Protein AF-A0AAV9PND4-F1 (afdb_monomer)

Mean predicted aligned error: 11.6 Å

Solvent-accessible surface area (backbone atoms only — not comparable to full-atom values): 9777 Å² total; per-residue (Å²): 138,54,66,54,66,56,61,46,70,80,58,58,73,63,48,48,50,39,48,38,52,44,43,74,77,44,45,61,62,59,43,56,51,46,53,32,69,62,34,20,46,66,49,43,77,52,50,64,92,42,62,72,50,38,51,49,39,48,40,66,72,22,46,91,67,33,50,95,54,82,51,90,94,60,63,89,85,41,94,58,41,69,63,51,20,41,54,38,56,51,47,52,37,82,46,58,67,75,59,52,76,44,99,56,11,65,58,50,50,52,51,52,53,60,42,44,42,62,54,46,53,51,53,42,56,53,62,55,57,78,72,73,97,76,73,88,74,78,76,75,81,83,74,85,81,85,78,86,83,82,88,78,87,90,79,90,80,89,133

Structure (mmCIF, N/CA/C/O backbone):
data_AF-A0AAV9PND4-F1
#
_entry.id   AF-A0AAV9PND4-F1
#
loop_
_atom_site.group_PDB
_atom_site.id
_atom_site.type_symbol
_atom_site.label_atom_id
_atom_site.label_alt_id
_atom_site.label_comp_id
_atom_site.label_asym_id
_atom_site.label_entity_id
_atom_site.label_seq_id
_atom_site.pdbx_PDB_ins_code
_atom_site.Cartn_x
_atom_site.Cartn_y
_atom_site.Cartn_z
_atom_site.occupancy
_atom_site.B_iso_or_equiv
_atom_site.auth_seq_id
_atom_site.auth_comp_id
_atom_site.auth_asym_id
_atom_site.auth_atom_id
_atom_site.pdbx_PDB_model_num
ATOM 1 N N . MET A 1 1 ? 2.594 7.600 20.737 1.00 58.44 1 MET A N 1
ATOM 2 C CA . MET A 1 1 ? 1.969 7.593 19.397 1.00 58.44 1 MET A CA 1
ATOM 3 C C . MET A 1 1 ? 1.640 6.156 19.061 1.00 58.44 1 MET A C 1
ATOM 5 O O . MET A 1 1 ? 2.560 5.383 18.825 1.00 58.44 1 MET A O 1
ATOM 9 N N . THR A 1 2 ? 0.361 5.798 19.099 1.00 71.44 2 THR A N 1
ATOM 10 C CA . THR A 1 2 ? -0.093 4.453 18.731 1.00 71.44 2 THR A CA 1
ATOM 11 C C . THR A 1 2 ? -0.335 4.403 17.224 1.00 71.44 2 THR A C 1
ATOM 13 O O . THR A 1 2 ? -0.964 5.292 16.650 1.00 71.44 2 THR A O 1
ATOM 16 N N . SER A 1 3 ? 0.195 3.389 16.553 1.00 75.12 3 SER A N 1
ATOM 17 C CA . SER A 1 3 ? 0.023 3.188 15.113 1.00 75.12 3 SER A CA 1
ATOM 18 C C . SER A 1 3 ? -0.234 1.720 14.830 1.00 75.12 3 SER A C 1
ATOM 20 O O . SER A 1 3 ? 0.382 0.863 15.457 1.00 75.12 3 SER A O 1
ATOM 22 N N . SER A 1 4 ? -1.113 1.442 13.873 1.00 73.94 4 SER A N 1
ATOM 23 C CA . SER A 1 4 ? -1.363 0.090 13.380 1.00 73.94 4 SER A CA 1
ATOM 24 C C . SER A 1 4 ? -0.983 0.041 11.910 1.00 73.94 4 SER A C 1
ATOM 26 O O . SER A 1 4 ? -1.396 0.901 11.128 1.00 73.94 4 SER A O 1
ATOM 28 N N . GLY A 1 5 ? -0.154 -0.928 11.549 1.00 79.12 5 GLY A N 1
ATOM 29 C CA . GLY A 1 5 ? 0.316 -1.122 10.190 1.00 79.12 5 GLY A CA 1
ATOM 30 C C . GLY A 1 5 ? 0.993 -2.473 10.030 1.00 79.12 5 GLY A C 1
ATOM 31 O O . GLY A 1 5 ? 1.360 -3.115 11.013 1.00 79.12 5 GLY A O 1
ATOM 32 N N . GLY A 1 6 ? 1.136 -2.901 8.783 1.00 83.12 6 GLY A N 1
ATOM 33 C CA . GLY A 1 6 ? 1.722 -4.181 8.418 1.00 83.12 6 GLY A CA 1
ATOM 34 C C . GLY A 1 6 ? 2.081 -4.222 6.938 1.00 83.12 6 GLY A C 1
ATOM 35 O O . GLY A 1 6 ? 1.586 -3.430 6.131 1.00 83.12 6 GLY A O 1
ATOM 36 N N . GLY A 1 7 ? 2.975 -5.136 6.581 1.00 88.12 7 GLY A N 1
ATOM 37 C CA . GLY A 1 7 ? 3.387 -5.367 5.204 1.00 88.12 7 GLY A CA 1
ATOM 38 C C . GLY A 1 7 ? 4.848 -5.770 5.107 1.00 88.12 7 GLY A C 1
ATOM 39 O O . GLY A 1 7 ? 5.453 -6.204 6.084 1.00 88.12 7 GLY A O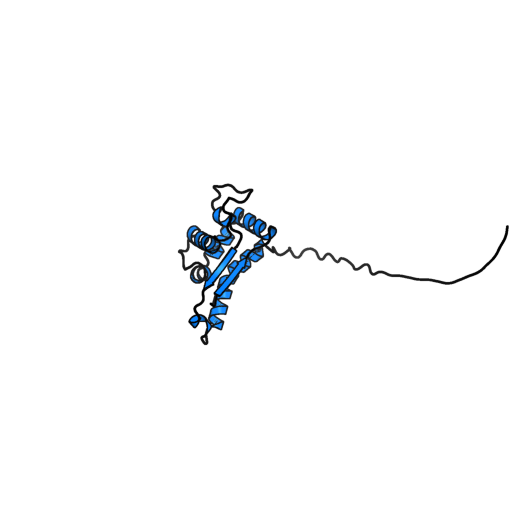 1
ATOM 40 N N . LEU A 1 8 ? 5.413 -5.596 3.918 1.00 87.12 8 LEU A N 1
ATOM 41 C CA . LEU A 1 8 ? 6.797 -5.936 3.632 1.00 87.12 8 LEU A CA 1
ATOM 42 C C . LEU A 1 8 ? 7.681 -4.697 3.832 1.00 87.12 8 LEU A C 1
ATOM 44 O O . LEU A 1 8 ? 7.735 -3.817 2.969 1.00 87.12 8 LEU A O 1
ATOM 48 N N . TRP A 1 9 ? 8.338 -4.605 4.990 1.00 88.81 9 TRP A N 1
ATOM 49 C CA . TRP A 1 9 ? 9.239 -3.503 5.338 1.00 88.81 9 TRP A CA 1
ATOM 50 C C . TRP A 1 9 ? 10.697 -3.933 5.214 1.00 88.81 9 TRP A C 1
ATOM 52 O O . TRP A 1 9 ? 11.103 -4.888 5.866 1.00 88.81 9 TRP A O 1
ATOM 62 N N . HIS A 1 10 ? 11.483 -3.209 4.412 1.00 83.75 10 HIS A N 1
ATOM 63 C CA . HIS A 1 10 ? 12.899 -3.512 4.185 1.00 83.75 10 HIS A CA 1
ATOM 64 C C . HIS A 1 10 ? 13.190 -4.999 3.881 1.00 83.75 10 HIS A C 1
ATOM 66 O O . HIS A 1 10 ? 14.070 -5.593 4.501 1.00 83.75 10 HIS A O 1
ATOM 72 N N . PRO A 1 11 ? 12.471 -5.619 2.925 1.00 85.31 11 PRO A N 1
ATOM 73 C CA . PRO A 1 11 ? 12.777 -6.984 2.526 1.00 85.31 11 PRO A CA 1
ATOM 74 C C . PRO A 1 11 ? 14.163 -7.104 1.895 1.00 85.31 11 PRO A C 1
ATOM 76 O O . PRO A 1 11 ? 14.665 -6.175 1.251 1.00 85.31 11 PRO A O 1
ATOM 79 N N . ASP A 1 12 ? 14.708 -8.313 1.966 1.00 85.81 12 ASP A N 1
ATOM 80 C CA . ASP A 1 12 ? 15.872 -8.698 1.185 1.00 85.81 12 ASP A CA 1
ATOM 81 C C . ASP A 1 12 ? 15.603 -8.639 -0.329 1.00 85.81 12 ASP A C 1
ATOM 83 O O . ASP A 1 12 ? 14.484 -8.436 -0.832 1.00 85.81 12 ASP A O 1
ATOM 87 N N . SER A 1 13 ? 16.677 -8.815 -1.097 1.00 86.25 13 SER A N 1
ATOM 88 C CA . SER A 1 13 ? 16.635 -8.667 -2.551 1.00 86.25 13 SER A CA 1
ATOM 89 C C . SER A 1 13 ? 15.682 -9.657 -3.238 1.00 86.25 13 SER A C 1
ATOM 91 O O . SER A 1 13 ? 15.034 -9.278 -4.216 1.00 86.25 13 SER A O 1
ATOM 93 N N . GLN A 1 14 ? 15.554 -10.885 -2.727 1.00 89.50 14 GLN A N 1
ATOM 94 C CA . GLN A 1 14 ? 14.740 -11.942 -3.330 1.00 89.50 14 GLN A CA 1
ATOM 95 C C . GLN A 1 14 ? 13.227 -11.668 -3.210 1.00 89.50 14 GLN A C 1
ATOM 97 O O . GLN A 1 14 ? 12.584 -11.579 -4.260 1.00 89.50 14 GLN A O 1
ATOM 102 N N . PRO A 1 15 ? 12.641 -11.416 -2.018 1.00 89.56 15 PRO A N 1
ATOM 103 C CA . PRO A 1 15 ? 11.228 -11.031 -1.912 1.00 89.56 15 PRO A CA 1
ATOM 104 C C . PRO A 1 15 ? 10.879 -9.787 -2.739 1.00 89.56 15 PRO A C 1
ATOM 106 O O . PRO A 1 15 ? 9.835 -9.733 -3.388 1.00 89.56 15 PRO A O 1
ATOM 109 N N . THR A 1 16 ? 11.785 -8.805 -2.801 1.00 89.44 16 THR A N 1
ATOM 110 C CA . THR A 1 16 ? 11.598 -7.606 -3.634 1.00 89.44 16 THR A CA 1
ATOM 111 C C . THR A 1 16 ? 11.490 -7.948 -5.124 1.00 89.44 16 THR A C 1
ATOM 113 O O . THR A 1 16 ? 10.672 -7.370 -5.841 1.00 89.44 16 THR A O 1
ATOM 116 N N . GLN A 1 17 ? 12.322 -8.871 -5.614 1.00 90.56 17 GLN A N 1
ATOM 117 C CA . GLN A 1 17 ? 12.283 -9.319 -7.008 1.00 90.56 17 GLN A CA 1
ATOM 118 C C . GLN A 1 17 ? 11.018 -10.126 -7.314 1.00 90.56 17 GLN A C 1
ATOM 120 O O . GLN A 1 17 ? 10.420 -9.914 -8.369 1.00 90.56 17 GLN A O 1
ATOM 125 N N . LEU A 1 18 ? 10.582 -10.987 -6.388 1.00 91.50 18 LEU A N 1
ATOM 126 C CA . LEU A 1 18 ? 9.325 -11.733 -6.507 1.00 91.50 18 LEU A CA 1
ATOM 127 C C . LEU A 1 18 ? 8.128 -10.788 -6.611 1.00 91.50 18 LEU A C 1
ATOM 129 O O . LEU A 1 18 ? 7.329 -10.925 -7.535 1.00 91.50 18 LEU A O 1
ATOM 133 N N . MET A 1 19 ? 8.071 -9.773 -5.744 1.00 92.94 19 MET A N 1
ATOM 134 C CA . MET A 1 19 ? 7.043 -8.731 -5.792 1.00 92.94 19 MET A CA 1
ATOM 135 C C . MET A 1 19 ? 7.030 -7.992 -7.128 1.00 92.94 19 MET A C 1
ATOM 137 O O . MET A 1 19 ? 5.977 -7.850 -7.741 1.00 92.94 19 MET A O 1
ATOM 141 N N . ARG A 1 20 ? 8.194 -7.558 -7.626 1.00 93.00 20 ARG A N 1
ATOM 142 C CA . ARG A 1 20 ? 8.274 -6.874 -8.928 1.00 93.00 20 ARG A CA 1
ATOM 143 C C . ARG A 1 20 ? 7.798 -7.764 -10.074 1.00 93.00 20 ARG A C 1
ATOM 145 O O . ARG A 1 20 ? 7.050 -7.299 -10.925 1.00 93.00 20 ARG A O 1
ATOM 152 N N . ARG A 1 21 ? 8.181 -9.043 -10.063 1.00 92.19 21 ARG A N 1
ATOM 153 C CA . ARG A 1 21 ? 7.763 -10.023 -11.071 1.00 92.19 21 ARG A CA 1
ATOM 154 C C . ARG A 1 21 ? 6.258 -10.300 -11.025 1.00 92.19 21 ARG A C 1
ATOM 156 O O . ARG A 1 21 ? 5.647 -10.449 -12.078 1.00 92.19 21 ARG A O 1
ATOM 163 N N . ASP A 1 22 ? 5.662 -10.396 -9.835 1.00 92.75 22 ASP A N 1
ATOM 164 C CA . ASP A 1 22 ? 4.212 -10.588 -9.706 1.00 92.75 22 ASP A CA 1
ATOM 165 C C . ASP A 1 22 ? 3.440 -9.340 -10.143 1.00 92.75 22 ASP A C 1
ATOM 167 O O . ASP A 1 22 ? 2.452 -9.471 -10.855 1.00 92.75 22 ASP A O 1
ATOM 171 N N . ILE A 1 23 ? 3.919 -8.136 -9.819 1.00 92.56 23 ILE A N 1
ATOM 172 C CA . ILE A 1 23 ? 3.307 -6.886 -10.295 1.00 92.56 23 ILE A CA 1
ATOM 173 C C . ILE A 1 23 ? 3.371 -6.798 -11.825 1.00 92.56 23 ILE A C 1
ATOM 175 O O . ILE A 1 23 ? 2.372 -6.467 -12.450 1.00 92.56 23 ILE A O 1
ATOM 179 N N . ASP A 1 24 ? 4.504 -7.133 -12.434 1.00 91.25 24 ASP A N 1
ATOM 180 C CA . ASP A 1 24 ? 4.676 -7.134 -13.892 1.00 91.25 24 ASP A CA 1
ATOM 181 C C . ASP A 1 24 ? 3.707 -8.094 -14.604 1.00 91.25 24 ASP A C 1
ATOM 183 O O . ASP A 1 24 ? 3.062 -7.730 -15.585 1.00 91.25 24 ASP A O 1
ATOM 187 N N . ARG A 1 25 ? 3.530 -9.308 -14.068 1.00 89.69 25 ARG A N 1
ATOM 188 C CA . ARG A 1 25 ? 2.688 -10.346 -14.691 1.00 89.69 25 ARG A CA 1
ATOM 189 C C . ARG A 1 25 ? 1.211 -10.259 -14.309 1.00 89.69 25 ARG A C 1
ATOM 191 O O . ARG A 1 25 ? 0.344 -10.603 -15.108 1.00 89.69 25 ARG A O 1
ATOM 198 N N . HIS A 1 26 ? 0.919 -9.835 -13.083 1.00 91.06 26 HIS A N 1
ATOM 199 C CA . HIS A 1 26 ? -0.394 -9.942 -12.447 1.00 91.06 26 HIS A CA 1
ATOM 200 C C . HIS A 1 26 ? -0.742 -8.711 -11.592 1.00 91.06 26 HIS A C 1
ATOM 202 O O . HIS A 1 26 ? -1.330 -8.852 -10.516 1.00 91.06 26 HIS A O 1
ATOM 208 N N . SER A 1 27 ? -0.467 -7.488 -12.073 1.00 89.81 27 SER A N 1
ATOM 209 C CA . SER A 1 27 ? -0.737 -6.249 -11.311 1.00 89.81 27 SER A CA 1
ATOM 210 C C . SER A 1 27 ? -2.173 -6.110 -10.803 1.00 89.81 27 SER A C 1
ATOM 212 O O . SER A 1 27 ? -2.413 -5.434 -9.800 1.00 89.81 27 SER A O 1
ATOM 214 N N . ARG A 1 28 ? -3.135 -6.775 -11.456 1.00 92.31 28 ARG A N 1
ATOM 215 C CA . ARG A 1 28 ? -4.531 -6.852 -11.012 1.00 92.31 28 ARG A CA 1
ATOM 216 C C . ARG A 1 28 ? -4.685 -7.399 -9.593 1.00 92.31 28 ARG A C 1
ATOM 218 O O . ARG A 1 28 ? -5.440 -6.807 -8.835 1.00 92.31 28 ARG A O 1
ATOM 225 N N . ARG A 1 29 ? -3.931 -8.432 -9.195 1.00 93.19 29 ARG A N 1
ATOM 226 C CA . ARG A 1 29 ? -4.059 -9.060 -7.864 1.00 93.19 29 ARG A CA 1
ATOM 227 C C . ARG A 1 29 ? -3.828 -8.054 -6.738 1.00 93.19 29 ARG A C 1
ATOM 229 O O . ARG A 1 29 ? -4.648 -7.944 -5.832 1.00 93.19 29 ARG A O 1
ATOM 236 N N . LEU A 1 30 ? -2.747 -7.276 -6.833 1.00 92.44 30 LEU A N 1
ATOM 237 C CA . LEU A 1 30 ? -2.466 -6.206 -5.878 1.00 92.44 30 LEU A CA 1
ATOM 238 C C . LEU A 1 30 ? -3.539 -5.113 -5.943 1.00 92.44 30 LEU A C 1
ATOM 240 O O . LEU A 1 30 ? -4.040 -4.683 -4.907 1.00 92.44 30 LEU A O 1
ATOM 244 N N . LYS A 1 31 ? -3.909 -4.664 -7.150 1.00 93.19 31 LYS A N 1
ATOM 245 C CA . LYS A 1 31 ? -4.915 -3.604 -7.337 1.00 93.19 31 LYS A CA 1
ATOM 246 C C . LYS A 1 31 ? -6.255 -3.978 -6.710 1.00 93.19 31 LYS A C 1
ATOM 248 O O . LYS A 1 31 ? -6.823 -3.153 -6.004 1.00 93.19 31 LYS A O 1
ATOM 253 N N . ASP A 1 32 ? -6.717 -5.206 -6.898 1.00 94.31 32 ASP A N 1
ATOM 254 C CA . ASP A 1 32 ? -7.998 -5.677 -6.373 1.00 94.31 32 ASP A CA 1
ATOM 255 C C . ASP A 1 32 ? -7.998 -5.683 -4.836 1.00 94.31 32 ASP A C 1
ATOM 257 O O . ASP A 1 32 ? -8.942 -5.197 -4.215 1.00 94.31 32 ASP A O 1
ATOM 261 N N . VAL A 1 33 ? -6.887 -6.093 -4.216 1.00 93.56 33 VAL A N 1
ATOM 262 C CA . VAL A 1 33 ? -6.708 -6.014 -2.757 1.00 93.56 33 VAL A CA 1
ATOM 263 C C . VAL A 1 33 ? -6.689 -4.565 -2.257 1.00 93.56 33 VAL A C 1
ATOM 265 O O . VAL A 1 33 ? -7.249 -4.266 -1.203 1.00 93.56 33 VAL A O 1
ATOM 268 N N . LEU A 1 34 ? -6.095 -3.637 -3.012 1.00 92.12 34 LEU A N 1
ATOM 269 C CA . LEU A 1 34 ? -6.107 -2.208 -2.672 1.00 92.12 34 LEU A CA 1
ATOM 270 C C . LEU A 1 34 ? -7.491 -1.553 -2.857 1.00 92.12 34 LEU A C 1
ATOM 272 O O . LEU A 1 34 ? -7.755 -0.501 -2.268 1.00 92.12 34 LEU A O 1
ATOM 276 N N . LEU A 1 35 ? -8.373 -2.145 -3.667 1.00 92.75 35 LEU A N 1
ATOM 277 C CA . LEU A 1 35 ? -9.742 -1.667 -3.892 1.00 92.75 35 LEU A CA 1
ATOM 278 C C . LEU A 1 35 ? -10.740 -2.132 -2.827 1.00 92.75 35 LEU A C 1
ATOM 280 O O . LEU A 1 35 ? -11.866 -1.618 -2.809 1.00 92.75 35 LEU A O 1
ATOM 284 N N . GLU A 1 36 ? -10.345 -3.057 -1.949 1.00 93.25 36 GLU A N 1
ATOM 285 C CA . GLU A 1 36 ? -11.170 -3.521 -0.836 1.00 93.25 36 GLU A CA 1
ATOM 286 C C . GLU A 1 36 ? -11.659 -2.347 0.012 1.00 93.25 36 GLU A C 1
ATOM 288 O O . GLU A 1 36 ? -10.883 -1.515 0.492 1.00 93.25 36 GLU A O 1
ATOM 293 N N . ASP A 1 37 ? -12.975 -2.263 0.211 1.00 90.69 37 ASP A N 1
ATOM 294 C CA . ASP A 1 37 ? -13.599 -1.046 0.734 1.00 90.69 37 ASP A CA 1
ATOM 295 C C . ASP A 1 37 ? -13.152 -0.729 2.162 1.00 90.69 37 ASP A C 1
ATOM 297 O O . ASP A 1 37 ? -12.996 0.443 2.515 1.00 90.69 37 ASP A O 1
ATOM 301 N N . ARG A 1 38 ? -12.922 -1.764 2.975 1.00 90.06 38 ARG A N 1
ATOM 302 C CA . ARG A 1 38 ? -12.442 -1.608 4.351 1.00 90.06 38 ARG A CA 1
ATOM 303 C C . ARG A 1 38 ? -10.986 -1.150 4.381 1.00 90.06 38 ARG A C 1
ATOM 305 O O . ARG A 1 38 ? -10.680 -0.146 5.016 1.00 90.06 38 ARG A O 1
ATOM 312 N N . LEU A 1 39 ? -10.112 -1.817 3.628 1.00 91.19 39 LEU A N 1
ATOM 313 C CA . LEU A 1 39 ? -8.693 -1.471 3.555 1.00 91.19 39 LEU A CA 1
ATOM 314 C C . LEU A 1 39 ? -8.487 -0.053 3.009 1.00 91.19 39 LEU A C 1
ATOM 316 O O . LEU A 1 39 ? -7.736 0.736 3.578 1.00 91.19 39 LEU A O 1
ATOM 320 N N . ARG A 1 40 ? -9.211 0.306 1.947 1.00 93.00 40 ARG A N 1
ATOM 321 C CA . ARG A 1 40 ? -9.127 1.621 1.310 1.00 93.00 40 ARG A CA 1
ATOM 322 C C . ARG A 1 40 ? -9.544 2.754 2.244 1.00 93.00 40 ARG A C 1
ATOM 324 O O . ARG A 1 40 ? -8.894 3.798 2.270 1.00 93.00 40 ARG A O 1
ATOM 331 N N . LYS A 1 41 ? -10.624 2.563 3.005 1.00 90.88 41 LYS A N 1
ATOM 332 C CA . LYS A 1 41 ? -11.105 3.555 3.979 1.00 90.88 41 LYS A CA 1
ATOM 333 C C . LYS A 1 41 ? -10.140 3.718 5.145 1.00 90.88 41 LYS A C 1
ATOM 335 O O . LYS A 1 41 ? -9.841 4.848 5.510 1.00 90.88 41 LYS A O 1
ATOM 340 N N . GLU A 1 42 ? -9.648 2.608 5.682 1.00 90.69 42 GLU A N 1
ATOM 341 C CA . GLU A 1 42 ? -8.838 2.616 6.900 1.00 90.69 42 GLU A CA 1
ATOM 342 C C . GLU A 1 42 ? -7.375 3.005 6.641 1.00 90.69 42 GLU A C 1
ATOM 344 O O . GLU A 1 42 ? -6.807 3.790 7.395 1.00 90.69 42 GLU A O 1
ATOM 349 N N . PHE A 1 43 ? -6.760 2.514 5.561 1.00 89.81 43 PHE A N 1
ATOM 350 C CA . PHE A 1 43 ? -5.313 2.644 5.338 1.00 89.81 43 PHE A CA 1
ATOM 351 C C . PHE A 1 43 ? -4.925 3.517 4.144 1.00 89.81 43 PHE A C 1
ATOM 353 O O . PHE A 1 43 ? -3.814 4.037 4.111 1.00 89.81 43 PHE A O 1
ATOM 360 N N . LEU A 1 44 ? -5.824 3.713 3.174 1.00 89.75 44 LEU A N 1
ATOM 361 C CA . LEU A 1 44 ? -5.555 4.523 1.977 1.00 89.75 44 LEU A CA 1
ATOM 362 C C . LEU A 1 44 ? -6.292 5.870 1.999 1.00 89.75 44 LEU A C 1
ATOM 364 O O . LEU A 1 44 ? -6.491 6.485 0.954 1.00 89.75 44 LEU A O 1
ATOM 368 N N . GLY A 1 45 ? -6.739 6.328 3.172 1.00 84.38 45 GLY A N 1
ATOM 369 C CA . GLY A 1 45 ? -7.382 7.636 3.336 1.00 84.38 45 GLY A CA 1
ATOM 370 C C . GLY A 1 45 ? -8.727 7.777 2.616 1.00 84.38 45 GLY A C 1
ATOM 371 O O . GLY A 1 45 ? -9.126 8.888 2.273 1.00 84.38 45 GLY A O 1
ATOM 372 N N . GLY A 1 46 ? -9.417 6.668 2.330 1.00 85.06 46 GLY A N 1
ATOM 373 C CA . GLY A 1 46 ? -10.745 6.691 1.717 1.00 85.06 46 GLY A CA 1
ATOM 374 C C . GLY A 1 46 ? -10.774 7.149 0.259 1.00 85.06 46 GLY A C 1
ATOM 375 O O . GLY A 1 46 ? -11.836 7.549 -0.218 1.00 85.06 46 GLY A O 1
ATOM 376 N N . VAL A 1 47 ? -9.650 7.063 -0.464 1.00 88.12 47 VAL A N 1
ATOM 377 C CA . VAL A 1 47 ? -9.559 7.388 -1.902 1.00 88.12 47 VAL A CA 1
ATOM 378 C C . VAL A 1 47 ? -10.663 6.725 -2.722 1.00 88.12 47 VAL A C 1
ATOM 380 O O . VAL A 1 47 ? -11.128 5.656 -2.361 1.00 88.12 47 VAL A O 1
ATOM 383 N N . ALA A 1 48 ? -11.088 7.319 -3.839 1.00 88.31 48 ALA A N 1
ATOM 384 C CA . ALA A 1 48 ? -12.105 6.715 -4.706 1.00 88.31 48 ALA A CA 1
ATOM 385 C C . ALA A 1 48 ? -11.732 5.278 -5.127 1.00 88.31 48 ALA A C 1
ATOM 387 O O . ALA A 1 48 ? -10.550 4.948 -5.233 1.00 88.31 48 ALA A O 1
ATOM 388 N N . LYS A 1 49 ? -12.740 4.435 -5.395 1.00 88.94 49 LYS A N 1
ATOM 389 C CA . LYS A 1 49 ? -12.576 3.043 -5.852 1.00 88.94 49 LYS A CA 1
ATOM 390 C C . LYS A 1 49 ? -12.075 3.006 -7.306 1.00 88.94 49 LYS A C 1
ATOM 392 O O . LYS A 1 49 ? -12.827 2.726 -8.230 1.00 88.94 49 LYS A O 1
ATOM 397 N N . GLN A 1 50 ? -10.822 3.407 -7.493 1.00 90.69 50 GLN A N 1
ATOM 398 C CA . GLN A 1 50 ? -10.124 3.526 -8.770 1.00 90.69 50 GLN A CA 1
ATOM 399 C C . GLN A 1 50 ? -8.681 3.053 -8.592 1.00 90.69 50 GLN A C 1
ATOM 401 O O . GLN A 1 50 ? -7.980 3.554 -7.708 1.00 90.69 50 GLN A O 1
ATOM 406 N N . ASP A 1 51 ? -8.221 2.165 -9.473 1.00 89.69 51 ASP A N 1
ATOM 407 C CA . ASP A 1 51 ? -6.888 1.551 -9.426 1.00 89.69 51 ASP A CA 1
ATOM 408 C C . ASP A 1 51 ? -5.789 2.608 -9.289 1.00 89.69 51 ASP A C 1
ATOM 410 O O . ASP A 1 51 ? -4.991 2.567 -8.358 1.00 89.69 51 ASP A O 1
ATOM 414 N N . ALA A 1 52 ? -5.808 3.626 -10.154 1.00 89.81 52 ALA A N 1
ATOM 415 C CA . ALA A 1 52 ? -4.799 4.683 -10.165 1.00 89.81 52 ALA A CA 1
ATOM 416 C C . ALA A 1 52 ? -4.725 5.457 -8.837 1.00 89.81 52 ALA A C 1
ATOM 418 O O . ALA A 1 52 ? -3.647 5.872 -8.417 1.00 89.81 52 ALA A O 1
ATOM 419 N N . LYS A 1 53 ? -5.860 5.661 -8.154 1.00 91.50 53 LYS A N 1
ATOM 420 C CA . LYS A 1 53 ? -5.899 6.377 -6.870 1.00 91.50 53 LYS A CA 1
ATOM 421 C C . LYS A 1 53 ? -5.400 5.498 -5.728 1.00 91.50 53 LYS A C 1
ATOM 423 O O . LYS A 1 53 ? -4.632 5.983 -4.902 1.00 91.50 53 LYS A O 1
ATOM 428 N N . ALA A 1 54 ? -5.806 4.230 -5.707 1.00 92.38 54 ALA A N 1
ATOM 429 C CA . ALA A 1 54 ? -5.385 3.270 -4.692 1.00 92.38 54 ALA A CA 1
ATOM 430 C C . ALA A 1 54 ? -3.880 2.970 -4.793 1.00 92.38 54 ALA A C 1
ATOM 432 O O . ALA A 1 54 ? -3.160 3.054 -3.798 1.00 92.38 54 ALA A O 1
ATOM 433 N N . VAL A 1 55 ? -3.383 2.748 -6.014 1.00 92.62 55 VAL A N 1
ATOM 434 C CA . VAL A 1 55 ? -1.952 2.582 -6.303 1.00 92.62 55 VAL A CA 1
ATOM 435 C C . VAL A 1 55 ? -1.169 3.827 -5.903 1.00 92.62 55 VAL A C 1
ATOM 437 O O . VAL A 1 55 ? -0.179 3.719 -5.185 1.00 92.62 55 VAL A O 1
ATOM 440 N N . LYS A 1 56 ? -1.634 5.024 -6.283 1.00 92.81 56 LYS A N 1
ATOM 441 C CA . LYS A 1 56 ? -0.967 6.275 -5.900 1.00 92.81 56 LYS A CA 1
ATOM 442 C C . LYS A 1 56 ? -0.899 6.459 -4.381 1.00 92.81 56 LYS A C 1
ATOM 444 O O . LYS A 1 56 ? 0.113 6.950 -3.888 1.00 92.81 56 LYS A O 1
ATOM 449 N N . ALA A 1 57 ? -1.942 6.074 -3.645 1.00 92.81 57 ALA A N 1
ATOM 450 C CA . ALA A 1 57 ? -1.942 6.134 -2.184 1.00 92.81 57 ALA A CA 1
ATOM 451 C C . ALA A 1 57 ? -0.884 5.197 -1.581 1.00 92.81 57 ALA A C 1
ATOM 453 O O . ALA A 1 57 ? -0.094 5.638 -0.747 1.00 92.81 57 ALA A O 1
ATOM 454 N N . LEU A 1 58 ? -0.806 3.948 -2.059 1.00 92.38 58 LEU A N 1
ATOM 455 C CA . LEU A 1 58 ? 0.217 2.995 -1.620 1.00 92.38 58 LEU A CA 1
ATOM 456 C C . LEU A 1 58 ? 1.633 3.491 -1.950 1.00 92.38 58 LEU A C 1
ATOM 458 O O . LEU A 1 58 ? 2.511 3.463 -1.088 1.00 92.38 58 LEU A O 1
ATOM 462 N N . VAL A 1 59 ? 1.849 3.978 -3.176 1.00 92.94 59 VAL A N 1
ATOM 463 C CA . VAL A 1 59 ? 3.142 4.524 -3.613 1.00 92.94 59 VAL A CA 1
ATOM 464 C C . VAL A 1 59 ? 3.538 5.709 -2.741 1.00 92.94 59 VAL A C 1
ATOM 466 O O . VAL A 1 59 ? 4.664 5.751 -2.260 1.00 92.94 59 VAL A O 1
ATOM 469 N N . SER A 1 60 ? 2.618 6.640 -2.475 1.00 91.81 60 SER A N 1
ATOM 470 C CA . SER A 1 60 ? 2.890 7.796 -1.616 1.00 91.81 60 SER A CA 1
ATOM 471 C C . SER A 1 60 ? 3.250 7.390 -0.187 1.00 91.81 60 SER A C 1
ATOM 473 O O . SER A 1 60 ? 4.116 8.023 0.408 1.00 91.81 60 SER A O 1
ATOM 475 N N . ALA A 1 61 ? 2.616 6.347 0.354 1.00 90.56 61 ALA A N 1
ATOM 476 C CA . ALA A 1 61 ? 2.922 5.831 1.688 1.00 90.56 61 ALA A CA 1
ATOM 477 C C . ALA A 1 61 ? 4.304 5.153 1.767 1.00 90.56 61 ALA A C 1
ATOM 479 O O . ALA A 1 61 ? 4.896 5.095 2.838 1.00 90.56 61 ALA A O 1
ATOM 480 N N . ASN A 1 62 ? 4.832 4.672 0.637 1.00 91.31 62 ASN A N 1
ATOM 481 C CA . ASN A 1 62 ? 6.092 3.924 0.556 1.00 91.31 62 ASN A CA 1
ATOM 482 C C . ASN A 1 62 ? 7.193 4.663 -0.234 1.00 91.31 62 ASN A C 1
ATOM 484 O O . ASN A 1 62 ? 8.233 4.081 -0.553 1.00 91.31 62 ASN A O 1
ATOM 488 N N . ALA A 1 63 ? 6.982 5.943 -0.553 1.00 89.50 63 ALA A N 1
ATOM 489 C CA . ALA A 1 63 ? 7.851 6.712 -1.442 1.00 89.50 63 ALA A CA 1
ATOM 490 C C . ALA A 1 63 ? 9.233 7.011 -0.840 1.00 89.50 63 ALA A C 1
ATOM 492 O O . ALA A 1 63 ? 10.200 7.158 -1.585 1.00 89.50 63 ALA A O 1
ATOM 493 N N . GLU A 1 64 ? 9.346 7.079 0.491 1.00 88.38 64 GLU A N 1
ATOM 494 C CA . GLU A 1 64 ? 10.574 7.493 1.188 1.00 88.38 64 GLU A CA 1
ATOM 495 C C . GLU A 1 64 ? 11.789 6.610 0.856 1.00 88.38 64 GLU A C 1
ATOM 497 O O . GLU A 1 64 ? 12.900 7.115 0.712 1.00 88.38 64 GLU A O 1
ATOM 502 N N . ASN A 1 65 ? 11.576 5.303 0.670 1.00 85.56 65 ASN A N 1
ATOM 503 C CA . ASN A 1 65 ? 12.623 4.338 0.308 1.00 85.56 65 ASN A CA 1
ATOM 504 C C . ASN A 1 65 ? 12.492 3.838 -1.146 1.00 85.56 65 ASN A C 1
ATOM 506 O O . ASN A 1 65 ? 13.109 2.845 -1.533 1.00 85.56 65 ASN A O 1
ATOM 510 N N . ALA A 1 66 ? 11.663 4.477 -1.972 1.00 89.06 66 ALA A N 1
ATOM 511 C CA . ALA A 1 66 ? 11.490 4.065 -3.359 1.00 89.06 66 ALA A CA 1
ATOM 512 C C . ALA A 1 66 ? 12.743 4.362 -4.204 1.00 89.06 66 ALA A C 1
ATOM 514 O O . ALA A 1 66 ? 13.539 5.266 -3.927 1.00 89.06 66 ALA A O 1
ATOM 515 N N . LEU A 1 67 ? 12.927 3.597 -5.280 1.00 87.69 67 LEU A N 1
ATOM 516 C CA . LEU A 1 67 ? 14.007 3.831 -6.231 1.00 87.69 67 LEU A CA 1
ATOM 517 C C . LEU A 1 67 ? 13.799 5.150 -6.989 1.00 87.69 67 LEU A C 1
ATOM 519 O O . LEU A 1 67 ? 12.801 5.346 -7.686 1.00 87.69 67 LEU A O 1
ATOM 523 N N . LYS A 1 68 ? 14.816 6.022 -6.948 1.00 85.94 68 LYS A N 1
ATOM 524 C CA . LYS A 1 68 ? 14.864 7.256 -7.754 1.00 85.94 68 LYS A CA 1
ATOM 525 C C . LYS A 1 68 ? 14.884 6.980 -9.253 1.00 85.94 68 LYS A C 1
ATOM 527 O O . LYS A 1 68 ? 14.451 7.819 -10.032 1.00 85.94 68 LYS A O 1
ATOM 532 N N . THR A 1 69 ? 15.356 5.813 -9.669 1.00 87.31 69 THR A N 1
ATOM 533 C CA . THR A 1 69 ? 15.422 5.372 -11.067 1.00 87.31 69 THR A CA 1
ATOM 534 C C . THR A 1 69 ? 14.549 4.139 -11.279 1.00 87.31 69 THR A C 1
ATOM 536 O O . THR A 1 69 ? 14.102 3.513 -10.318 1.00 87.31 69 THR A O 1
ATOM 539 N N . ARG A 1 70 ? 14.281 3.785 -12.541 1.00 88.50 70 ARG A N 1
ATOM 540 C CA . ARG A 1 70 ? 13.590 2.529 -12.847 1.00 88.50 70 ARG A CA 1
ATOM 541 C C . ARG A 1 70 ? 14.428 1.322 -12.394 1.00 88.50 70 ARG A C 1
ATOM 543 O O . ARG A 1 70 ? 15.659 1.368 -12.509 1.00 88.50 70 ARG A O 1
ATOM 550 N N . PRO A 1 71 ? 13.802 0.243 -11.902 1.00 87.44 71 PRO A N 1
ATOM 551 C CA . PRO A 1 71 ? 14.502 -1.016 -11.685 1.00 87.44 71 PRO A CA 1
ATOM 552 C C . PRO A 1 71 ? 15.048 -1.570 -13.012 1.00 87.44 71 PRO A C 1
ATOM 554 O O . PRO A 1 71 ? 14.461 -1.377 -14.076 1.00 87.44 71 PRO A O 1
ATOM 557 N N . LYS A 1 72 ? 16.196 -2.258 -12.960 1.00 86.00 72 LYS A N 1
ATOM 558 C CA . LYS A 1 72 ? 16.768 -2.927 -14.140 1.00 86.00 72 LYS A CA 1
ATOM 559 C C . LYS A 1 72 ? 15.802 -4.011 -14.638 1.00 86.00 72 LYS A C 1
ATOM 561 O O . LYS A 1 72 ? 15.265 -4.749 -13.820 1.00 86.00 72 LYS A O 1
ATOM 566 N N . GLY A 1 73 ? 15.631 -4.113 -15.957 1.00 86.69 73 GLY A N 1
ATOM 567 C CA . GLY A 1 73 ? 14.790 -5.136 -16.594 1.00 86.69 73 GLY A CA 1
ATOM 568 C C . GLY A 1 73 ? 13.341 -4.727 -16.872 1.00 86.69 73 GLY A C 1
ATOM 569 O O . GLY A 1 73 ? 12.615 -5.529 -17.438 1.00 86.69 73 GLY A O 1
ATOM 570 N N . TYR A 1 74 ? 12.940 -3.499 -16.529 1.00 89.00 74 TYR A N 1
ATOM 571 C CA . TYR A 1 74 ? 11.596 -2.979 -16.795 1.00 89.00 74 TYR A CA 1
ATOM 572 C C . TYR A 1 74 ? 11.650 -1.739 -17.689 1.00 89.00 74 TYR A C 1
ATOM 574 O O . TYR A 1 74 ? 12.591 -0.938 -17.595 1.00 89.00 74 TYR A O 1
ATOM 582 N N . ASP A 1 75 ? 10.641 -1.590 -18.547 1.00 88.62 75 ASP A N 1
ATOM 583 C CA . ASP A 1 75 ? 10.490 -0.422 -19.415 1.00 88.62 75 ASP A CA 1
ATOM 584 C C . ASP A 1 75 ? 10.165 0.837 -18.589 1.00 88.62 75 ASP A C 1
ATOM 586 O O . ASP A 1 75 ? 9.540 0.763 -17.527 1.00 88.62 75 ASP A O 1
ATOM 590 N N . ALA A 1 76 ? 10.615 2.001 -19.058 1.00 85.31 76 ALA A N 1
ATOM 591 C CA . ALA A 1 76 ? 10.262 3.279 -18.453 1.00 85.31 76 ALA A CA 1
ATOM 592 C C . ALA A 1 76 ? 8.768 3.604 -18.625 1.00 85.31 76 ALA A C 1
ATOM 594 O O . ALA A 1 76 ? 8.198 4.235 -17.735 1.00 85.31 76 ALA A O 1
ATOM 595 N N . ASP A 1 77 ? 8.149 3.122 -19.706 1.00 88.62 77 ASP A N 1
ATOM 596 C CA . ASP A 1 77 ? 6.741 3.361 -20.039 1.00 88.62 77 ASP A CA 1
ATOM 597 C C . ASP A 1 77 ? 5.798 2.291 -19.449 1.00 88.62 77 ASP A C 1
ATOM 599 O O . ASP A 1 77 ? 4.621 2.211 -19.805 1.00 88.62 77 ASP A O 1
ATOM 603 N N . HIS A 1 78 ? 6.293 1.456 -18.524 1.00 89.50 78 HIS A N 1
ATOM 604 C CA . HIS A 1 78 ? 5.480 0.423 -17.887 1.00 89.50 78 HIS A CA 1
ATOM 605 C C . HIS A 1 78 ? 4.323 1.049 -17.074 1.00 89.50 78 HIS A C 1
ATOM 607 O O . HIS A 1 78 ? 4.572 1.909 -16.223 1.00 89.50 78 HIS A O 1
ATOM 613 N N . PRO A 1 79 ? 3.062 0.599 -17.241 1.00 88.69 79 PRO A N 1
ATOM 614 C CA . PRO A 1 79 ? 1.896 1.221 -16.595 1.00 88.69 79 PRO A CA 1
ATOM 615 C C . PRO A 1 79 ? 1.960 1.200 -15.062 1.00 88.69 79 PRO A C 1
ATOM 617 O O . PRO A 1 79 ? 1.425 2.085 -14.401 1.00 88.69 79 PRO A O 1
ATOM 620 N N . ASP A 1 80 ? 2.642 0.202 -14.498 1.00 91.81 80 ASP A N 1
ATOM 621 C CA . ASP A 1 80 ? 2.834 0.028 -13.055 1.00 91.81 80 ASP A CA 1
ATOM 622 C C . ASP A 1 80 ? 4.267 0.367 -12.591 1.00 91.81 80 ASP A C 1
ATOM 624 O O . ASP A 1 80 ? 4.722 -0.117 -11.554 1.00 91.81 80 ASP A O 1
ATOM 628 N N . ILE A 1 81 ? 5.011 1.188 -13.346 1.00 92.31 81 ILE A N 1
ATOM 629 C CA . ILE A 1 81 ? 6.421 1.504 -13.045 1.00 92.31 81 ILE A CA 1
ATOM 630 C C . ILE A 1 81 ? 6.626 2.071 -11.636 1.00 92.31 81 ILE A C 1
ATOM 632 O O . ILE A 1 81 ? 7.614 1.751 -10.972 1.00 92.31 81 ILE A O 1
ATOM 636 N N . ASP A 1 82 ? 5.677 2.864 -11.144 1.00 91.12 82 ASP A N 1
ATOM 637 C CA . ASP A 1 82 ? 5.748 3.451 -9.807 1.00 91.12 82 ASP A CA 1
ATOM 638 C C . ASP A 1 82 ? 5.649 2.394 -8.701 1.00 91.12 82 ASP A C 1
ATOM 640 O O . ASP A 1 82 ? 6.329 2.516 -7.683 1.00 91.12 82 ASP A O 1
ATOM 644 N N . LEU A 1 83 ? 4.883 1.319 -8.921 1.00 92.12 83 LEU A N 1
ATOM 645 C CA . LEU A 1 83 ? 4.845 0.167 -8.016 1.00 92.12 83 LEU A CA 1
ATOM 646 C C . LEU A 1 83 ? 6.159 -0.613 -8.066 1.00 92.12 83 LEU A C 1
ATOM 648 O O . LEU A 1 83 ? 6.704 -0.971 -7.026 1.00 92.12 83 LEU A O 1
ATOM 652 N N . LEU A 1 84 ? 6.714 -0.823 -9.263 1.00 92.50 84 LEU A N 1
ATOM 653 C CA . LEU A 1 84 ? 7.969 -1.560 -9.447 1.00 92.50 84 LEU A CA 1
ATOM 654 C C . LEU A 1 84 ? 9.172 -0.861 -8.788 1.00 92.50 84 LEU A C 1
ATOM 656 O O . LEU A 1 84 ? 10.139 -1.516 -8.379 1.00 92.50 84 LEU A O 1
ATOM 660 N N . ARG A 1 85 ? 9.125 0.470 -8.661 1.00 92.81 85 ARG A N 1
ATOM 661 C CA . ARG A 1 85 ? 10.150 1.274 -7.972 1.00 92.81 85 ARG A CA 1
ATOM 662 C C . ARG A 1 85 ? 10.115 1.125 -6.457 1.00 92.81 85 ARG A C 1
ATOM 664 O O . ARG A 1 85 ? 11.113 1.465 -5.814 1.00 92.81 85 ARG A O 1
ATOM 671 N N . LEU A 1 86 ? 9.022 0.630 -5.881 1.00 92.94 86 LEU A N 1
ATOM 672 C CA . LEU A 1 86 ? 8.925 0.446 -4.442 1.00 92.94 86 LEU A CA 1
ATOM 673 C C . LEU A 1 86 ? 9.935 -0.597 -3.945 1.00 92.94 86 LEU A C 1
ATOM 675 O O . LEU A 1 86 ? 10.366 -1.520 -4.651 1.00 92.94 86 LEU A O 1
ATOM 679 N N . ARG A 1 87 ? 10.352 -0.389 -2.698 1.00 89.62 87 ARG A N 1
ATOM 680 C CA . ARG A 1 87 ? 11.124 -1.350 -1.898 1.00 89.62 87 ARG A CA 1
ATOM 681 C C . ARG A 1 87 ? 10.317 -1.849 -0.710 1.00 89.62 87 ARG A C 1
ATOM 683 O O . ARG A 1 87 ? 10.435 -3.006 -0.339 1.00 89.62 87 ARG A O 1
ATOM 690 N N . ASN A 1 88 ? 9.488 -0.968 -0.163 1.00 91.94 88 ASN A N 1
ATOM 691 C CA . ASN A 1 88 ? 8.571 -1.272 0.915 1.00 91.94 88 ASN A CA 1
ATOM 692 C C . ASN A 1 88 ? 7.159 -1.399 0.340 1.00 91.94 88 ASN A C 1
ATOM 694 O O . ASN A 1 88 ? 6.760 -0.614 -0.523 1.00 91.94 88 ASN A O 1
ATOM 698 N N . TYR A 1 89 ? 6.421 -2.381 0.839 1.00 92.38 89 TYR A N 1
ATOM 699 C CA . TYR A 1 89 ? 5.004 -2.571 0.559 1.00 92.38 89 TYR A CA 1
ATOM 700 C C . TYR A 1 89 ? 4.275 -2.627 1.895 1.00 92.38 89 TYR A C 1
ATOM 702 O O . TYR A 1 89 ? 3.886 -3.698 2.359 1.00 92.38 89 TYR A O 1
ATOM 710 N N . THR A 1 90 ? 4.149 -1.477 2.552 1.00 93.06 90 THR A N 1
ATOM 711 C CA . THR A 1 90 ? 3.473 -1.367 3.845 1.00 93.06 90 THR A CA 1
ATOM 712 C C . THR A 1 90 ? 2.216 -0.519 3.754 1.00 93.06 90 THR A C 1
ATOM 714 O O . THR A 1 90 ? 2.107 0.412 2.951 1.00 93.06 90 THR A O 1
ATOM 717 N N . ILE A 1 91 ? 1.256 -0.859 4.607 1.00 92.25 91 ILE A N 1
ATOM 718 C CA . ILE A 1 91 ? 0.089 -0.041 4.911 1.00 92.25 91 ILE A CA 1
ATOM 719 C C . ILE A 1 91 ? 0.101 0.262 6.403 1.00 92.25 91 ILE A C 1
ATOM 721 O O . ILE A 1 91 ? 0.480 -0.578 7.217 1.00 92.25 91 ILE A O 1
ATOM 725 N N . GLY A 1 92 ? -0.297 1.469 6.779 1.00 89.38 92 GLY A N 1
ATOM 726 C CA . GLY A 1 92 ? -0.351 1.846 8.180 1.00 89.38 92 GLY A CA 1
ATOM 727 C C . GLY A 1 92 ? -1.118 3.136 8.387 1.00 89.38 92 GLY A C 1
ATOM 728 O O . GLY A 1 92 ? -1.134 4.011 7.522 1.00 89.38 92 GLY A O 1
ATOM 729 N N . ARG A 1 93 ? -1.757 3.248 9.548 1.00 86.81 93 ARG A N 1
ATOM 730 C CA . ARG A 1 93 ? -2.429 4.465 9.995 1.00 86.81 93 ARG A CA 1
ATOM 731 C C . ARG A 1 93 ? -2.016 4.814 11.413 1.00 86.81 93 ARG A C 1
ATOM 733 O O . ARG A 1 93 ? -1.732 3.949 12.247 1.00 86.81 93 ARG A O 1
ATOM 740 N N . LYS A 1 94 ? -2.033 6.111 11.697 1.00 84.69 94 LYS A N 1
ATOM 741 C CA . LYS A 1 94 ? -1.970 6.604 13.071 1.00 84.69 94 LYS A CA 1
ATOM 742 C C . LYS A 1 94 ? -3.324 6.361 13.733 1.00 84.69 94 LYS A C 1
ATOM 744 O O . LYS A 1 94 ? -4.369 6.529 13.097 1.00 84.69 94 LYS A O 1
ATOM 749 N N . LEU A 1 95 ? -3.283 5.927 14.984 1.00 82.88 95 LEU A N 1
ATOM 750 C CA . LEU A 1 95 ? -4.459 5.753 15.822 1.00 82.88 95 LEU A CA 1
ATOM 751 C C . LEU A 1 95 ? -4.484 6.874 16.846 1.00 82.88 95 LEU A C 1
ATOM 753 O O . LEU A 1 95 ? -3.445 7.235 17.402 1.00 82.88 95 LEU A O 1
ATOM 757 N N . ASN A 1 96 ? -5.669 7.429 17.072 1.00 82.38 96 ASN A N 1
ATOM 758 C CA . ASN A 1 96 ? -5.853 8.354 18.176 1.00 82.38 96 ASN A CA 1
ATOM 759 C C . ASN A 1 96 ? -5.945 7.554 19.476 1.00 82.38 96 ASN A C 1
ATOM 761 O O . ASN A 1 96 ? -6.547 6.482 19.505 1.00 82.38 96 ASN A O 1
ATOM 765 N N . ASP A 1 97 ? -5.395 8.088 20.565 1.00 78.25 97 ASP A N 1
ATOM 766 C CA . ASP A 1 97 ? -5.401 7.390 21.856 1.00 78.25 97 ASP A CA 1
ATOM 767 C C . ASP A 1 97 ? -6.837 7.097 22.334 1.00 78.25 97 ASP A C 1
ATOM 769 O O . ASP A 1 97 ? -7.098 6.053 22.924 1.00 78.25 97 ASP A O 1
ATOM 773 N N . SER A 1 98 ? -7.806 7.946 21.979 1.00 77.81 98 SER A N 1
ATOM 774 C CA . SER A 1 98 ? -9.231 7.723 22.257 1.00 77.81 98 SER A CA 1
ATOM 775 C C . SER A 1 98 ? -9.838 6.512 21.537 1.00 77.81 98 SER A C 1
ATOM 777 O O . SER A 1 98 ? -10.812 5.951 22.031 1.00 77.81 98 SER A O 1
ATOM 779 N N . GLU A 1 99 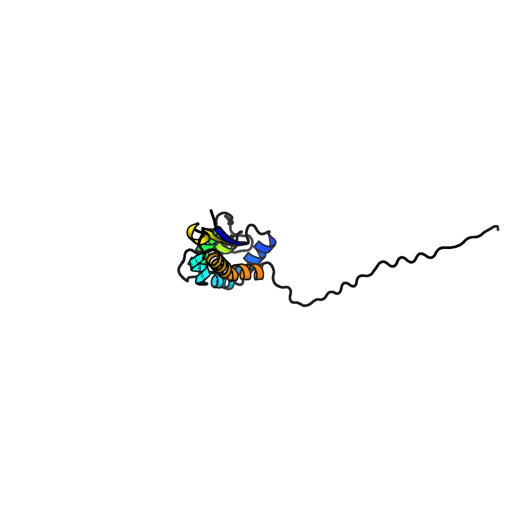? -9.280 6.086 20.399 1.00 73.88 99 GLU A N 1
ATOM 780 C CA . GLU A 1 99 ? -9.725 4.880 19.682 1.00 73.88 99 GLU A CA 1
ATOM 781 C C . GLU A 1 99 ? -9.214 3.595 20.346 1.00 73.88 99 GLU A C 1
ATOM 783 O O . GLU A 1 99 ? -9.748 2.520 20.086 1.00 73.88 99 GLU A O 1
ATOM 788 N N . VAL A 1 100 ? -8.182 3.700 21.189 1.00 76.75 100 VAL A N 1
ATOM 789 C CA . VAL A 1 100 ? -7.467 2.555 21.772 1.00 76.75 100 VAL A CA 1
ATOM 790 C C . VAL A 1 100 ? -7.736 2.415 23.271 1.00 76.75 100 VAL A C 1
ATOM 792 O O . VAL A 1 100 ? -7.825 1.302 23.775 1.00 76.75 100 VAL A O 1
ATOM 795 N N . VAL A 1 101 ? -7.906 3.526 23.993 1.00 77.94 101 VAL A N 1
ATOM 796 C CA . VAL A 1 101 ? -7.996 3.560 25.467 1.00 77.94 101 VAL A CA 1
ATOM 797 C C . VAL A 1 101 ? -9.441 3.367 25.984 1.00 77.94 101 VAL A C 1
ATOM 799 O O . VAL A 1 101 ? -9.716 3.495 27.173 1.00 77.94 101 VAL A O 1
ATOM 802 N N . GLY A 1 102 ? -10.392 3.016 25.114 1.00 77.75 102 GLY A N 1
ATOM 803 C CA . GLY A 1 102 ? -11.788 2.750 25.485 1.00 77.75 102 GLY A CA 1
ATOM 804 C C . GLY A 1 102 ? -12.119 1.263 25.694 1.00 77.75 102 GLY A C 1
ATOM 805 O O . GLY A 1 102 ? -11.347 0.393 25.293 1.00 77.75 102 GLY A O 1
ATOM 806 N N . PRO A 1 103 ? -13.318 0.944 26.224 1.00 80.12 103 PRO A N 1
ATOM 807 C CA . PRO A 1 103 ? -13.798 -0.438 26.360 1.00 80.12 103 PRO A CA 1
ATOM 808 C C . PRO A 1 103 ? -13.896 -1.194 25.021 1.00 80.12 103 PRO A C 1
ATOM 810 O O . PRO A 1 103 ? -13.898 -2.417 25.015 1.00 80.12 103 PRO A O 1
ATOM 813 N N . HIS A 1 104 ? -13.921 -0.473 23.894 1.00 83.25 104 HIS A N 1
ATOM 814 C CA . HIS A 1 104 ? -13.955 -1.019 22.529 1.00 83.25 104 HIS A CA 1
ATOM 815 C C . HIS A 1 104 ? -12.597 -0.963 21.808 1.00 83.25 104 HIS A C 1
ATOM 817 O O . HIS A 1 104 ? -12.523 -1.203 20.604 1.00 83.25 104 HIS A O 1
ATOM 823 N N . GLY A 1 105 ? -11.513 -0.614 22.510 1.00 83.88 105 GLY A N 1
ATOM 824 C CA . GLY A 1 105 ? -10.197 -0.447 21.889 1.00 83.88 105 GLY A CA 1
ATOM 825 C 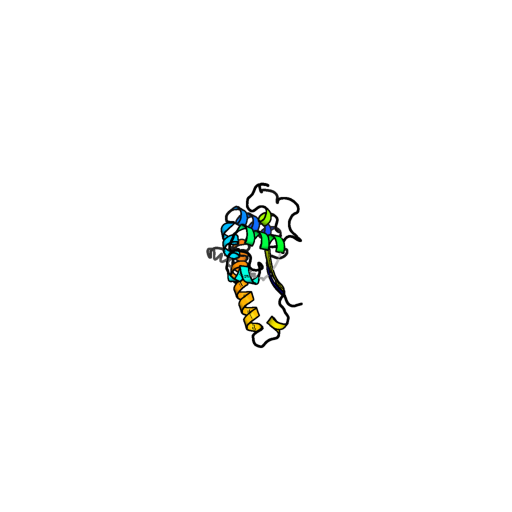C . GLY A 1 105 ? -9.652 -1.741 21.283 1.00 83.88 105 GLY A C 1
ATOM 826 O O . GLY A 1 105 ? -9.123 -1.734 20.172 1.00 83.88 105 GLY A O 1
ATOM 827 N N . LEU A 1 106 ? -9.839 -2.869 21.977 1.00 86.00 106 LEU A N 1
ATOM 828 C CA . LEU A 1 106 ? -9.441 -4.187 21.474 1.00 86.00 106 LEU A CA 1
ATOM 829 C C . LEU A 1 106 ? -10.238 -4.588 20.229 1.00 86.00 106 LEU A C 1
ATOM 831 O O . LEU A 1 106 ? -9.634 -5.023 19.249 1.00 86.00 106 LEU A O 1
ATOM 835 N N . ASP A 1 107 ? -11.557 -4.372 20.231 1.00 89.38 107 ASP A N 1
ATOM 836 C CA . ASP A 1 107 ? -12.413 -4.631 19.067 1.00 89.38 107 ASP A CA 1
ATOM 837 C C . ASP A 1 107 ? -11.953 -3.798 17.869 1.00 89.38 107 ASP A C 1
ATOM 839 O O . ASP A 1 107 ? -11.792 -4.313 16.762 1.00 89.38 107 ASP A O 1
ATOM 843 N N . ARG A 1 108 ? -11.630 -2.521 18.104 1.00 87.62 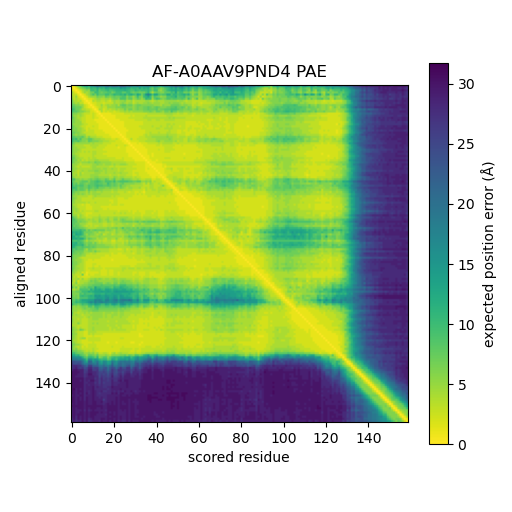108 ARG A N 1
ATOM 844 C CA . ARG A 1 108 ? -11.136 -1.630 17.056 1.00 87.62 108 ARG A CA 1
ATOM 845 C C . ARG A 1 108 ? -9.802 -2.098 16.478 1.00 87.62 108 ARG A C 1
ATOM 847 O O . ARG A 1 108 ? -9.613 -2.059 15.264 1.00 87.62 108 ARG A O 1
ATOM 854 N N . ILE A 1 109 ? -8.878 -2.566 17.315 1.00 87.31 109 ILE A N 1
ATOM 855 C CA . ILE A 1 109 ? -7.607 -3.139 16.849 1.00 87.31 109 ILE A CA 1
ATOM 856 C C . ILE A 1 109 ? -7.859 -4.416 16.039 1.00 87.31 109 ILE A C 1
ATOM 858 O O . ILE A 1 109 ? -7.279 -4.578 14.963 1.00 87.31 109 ILE A O 1
ATOM 862 N N . ALA A 1 110 ? -8.741 -5.299 16.510 1.00 89.44 110 ALA A N 1
ATOM 863 C CA . ALA A 1 110 ? -9.086 -6.538 15.818 1.00 89.44 110 ALA A CA 1
ATOM 864 C C . ALA A 1 110 ? -9.719 -6.274 14.440 1.00 89.44 110 ALA A C 1
ATOM 866 O O . ALA A 1 110 ? -9.378 -6.944 13.458 1.00 89.44 110 ALA A O 1
ATOM 867 N N . GLU A 1 111 ? -10.578 -5.259 14.329 1.00 90.44 111 GLU A N 1
ATOM 868 C CA . GLU A 1 111 ? -11.123 -4.798 13.050 1.00 90.44 111 GLU A CA 1
ATOM 869 C C . GLU A 1 111 ? -10.020 -4.333 12.099 1.00 90.44 111 GLU A C 1
ATOM 871 O O . GLU A 1 111 ? -9.995 -4.738 10.935 1.00 90.44 111 GLU A O 1
ATOM 876 N N . LEU A 1 112 ? -9.084 -3.514 12.582 1.00 89.75 112 LEU A N 1
ATOM 877 C CA . LEU A 1 112 ? -7.987 -2.993 11.766 1.00 89.75 112 LEU A CA 1
ATOM 878 C C . LEU A 1 112 ? -7.055 -4.102 11.279 1.00 89.75 112 LEU A C 1
ATOM 880 O O . LEU A 1 112 ? -6.714 -4.133 10.096 1.00 89.75 112 LEU A O 1
ATOM 884 N N . LEU A 1 113 ? -6.705 -5.049 12.152 1.00 88.69 113 LEU A N 1
ATOM 885 C CA . LEU A 1 113 ? -5.947 -6.245 11.778 1.00 88.69 113 LEU A CA 1
ATOM 886 C C . LEU A 1 113 ? -6.692 -7.061 10.713 1.00 88.69 113 LEU A C 1
ATOM 888 O O . LEU A 1 113 ? -6.105 -7.454 9.703 1.00 88.69 113 LEU A O 1
ATOM 892 N N . SER A 1 114 ? -8.003 -7.244 10.885 1.00 90.69 114 SER A N 1
ATOM 893 C CA . SER A 1 114 ? -8.848 -7.949 9.914 1.00 90.69 114 SER A CA 1
ATOM 894 C C . SER A 1 114 ? -8.890 -7.241 8.557 1.00 90.69 114 SER A C 1
ATOM 896 O O . SER A 1 114 ? -8.917 -7.901 7.521 1.00 90.69 114 SER A O 1
ATOM 898 N N . CYS A 1 115 ? -8.845 -5.907 8.542 1.00 91.88 115 CYS A N 1
ATOM 899 C CA . CYS A 1 115 ? -8.777 -5.118 7.312 1.00 91.88 115 CYS A CA 1
ATOM 900 C C . CYS A 1 115 ? -7.425 -5.252 6.593 1.00 91.88 115 CYS A C 1
ATOM 902 O O . CYS A 1 115 ? -7.392 -5.174 5.368 1.00 91.88 115 CYS A O 1
ATOM 904 N N . MET A 1 116 ? -6.324 -5.465 7.324 1.00 91.19 116 MET A N 1
ATOM 905 C CA . MET A 1 116 ? -4.993 -5.673 6.734 1.00 91.19 116 MET A CA 1
ATOM 906 C C . MET A 1 116 ? -4.790 -7.089 6.196 1.00 91.19 116 MET A C 1
ATOM 908 O O . MET A 1 116 ? -3.990 -7.278 5.279 1.00 91.19 116 MET A O 1
ATOM 912 N N . LYS A 1 117 ? -5.518 -8.078 6.732 1.00 91.81 117 LYS A N 1
ATOM 913 C CA . LYS A 1 117 ? -5.411 -9.492 6.347 1.00 91.81 117 LYS A CA 1
ATOM 914 C C . LYS A 1 117 ? -5.301 -9.730 4.831 1.00 91.81 117 LYS A C 1
ATOM 916 O O . LYS A 1 117 ? -4.320 -10.357 4.450 1.00 91.81 117 LYS A O 1
ATOM 921 N N . PRO A 1 118 ? -6.202 -9.239 3.953 1.00 93.19 118 PRO A N 1
ATOM 922 C CA . PRO A 1 118 ? -6.107 -9.520 2.515 1.00 93.19 118 PRO A CA 1
ATOM 923 C C . PRO A 1 118 ? -4.804 -9.008 1.884 1.00 93.19 118 PRO A C 1
ATOM 925 O O . PRO A 1 118 ? -4.232 -9.676 1.026 1.00 93.19 118 PRO A O 1
ATOM 928 N N . PHE A 1 119 ? -4.292 -7.866 2.345 1.00 93.69 119 PHE A N 1
ATOM 929 C CA . PHE A 1 119 ? -3.014 -7.319 1.890 1.00 93.69 119 PHE A CA 1
ATOM 930 C C . PHE A 1 119 ? -1.831 -8.168 2.337 1.00 93.69 119 PHE A C 1
ATOM 932 O O . PHE A 1 119 ? -0.993 -8.526 1.514 1.00 93.69 119 PHE A O 1
ATOM 939 N N . ILE A 1 120 ? -1.798 -8.566 3.609 1.00 92.00 120 ILE A N 1
ATOM 940 C CA . ILE A 1 120 ? -0.742 -9.442 4.127 1.00 92.00 120 ILE A CA 1
ATOM 941 C C . ILE A 1 120 ? -0.786 -10.819 3.455 1.00 92.00 120 ILE A C 1
ATOM 943 O O . ILE A 1 120 ? 0.251 -11.334 3.049 1.00 92.00 120 ILE A O 1
ATOM 947 N N . THR A 1 121 ? -1.975 -11.396 3.269 1.00 92.38 121 THR A N 1
ATOM 948 C CA . THR A 1 121 ? -2.151 -12.672 2.564 1.00 92.38 121 THR A CA 1
ATOM 949 C C . THR A 1 121 ? -1.650 -12.591 1.124 1.00 92.38 121 THR A C 1
ATOM 951 O O . THR A 1 121 ? -0.961 -13.503 0.673 1.00 92.38 121 THR A O 1
ATOM 954 N N . TYR A 1 122 ? -1.932 -11.495 0.413 1.00 93.75 122 TYR A N 1
ATOM 955 C CA . TYR A 1 122 ? -1.390 -11.287 -0.928 1.00 93.75 122 TYR A CA 1
ATOM 956 C C . TYR A 1 122 ? 0.142 -11.249 -0.919 1.00 93.75 122 TYR A C 1
ATOM 958 O O . TYR A 1 122 ? 0.758 -12.003 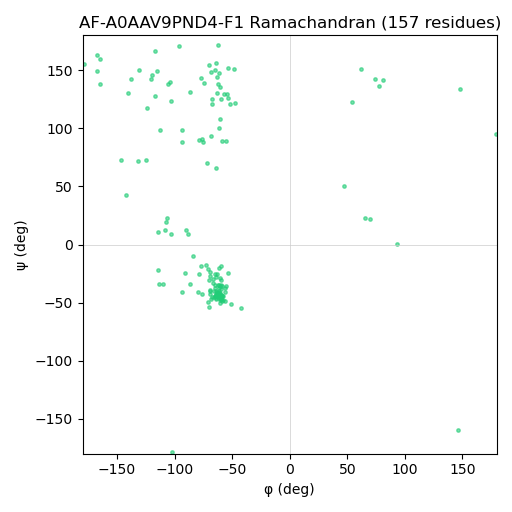-1.671 1.00 93.75 122 TYR A O 1
ATOM 966 N N . LEU A 1 123 ? 0.752 -10.439 -0.044 1.00 92.12 123 LEU A N 1
ATOM 967 C CA . LEU A 1 123 ? 2.211 -10.352 0.059 1.00 92.12 123 LEU A CA 1
ATOM 968 C C . LEU A 1 123 ? 2.830 -11.726 0.332 1.00 92.12 123 LEU A C 1
ATOM 970 O O . LEU A 1 123 ? 3.734 -12.134 -0.395 1.00 92.12 123 LEU A O 1
ATOM 974 N N . ASN A 1 124 ? 2.292 -12.461 1.309 1.00 91.25 124 ASN A N 1
ATOM 975 C CA . ASN 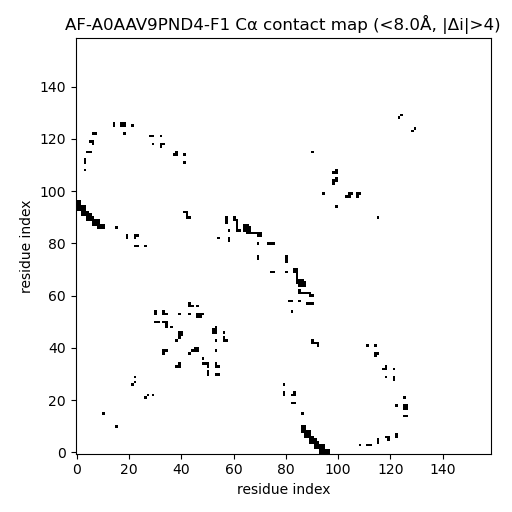A 1 124 ? 2.755 -13.803 1.656 1.00 91.25 124 ASN A CA 1
ATOM 976 C C . ASN A 1 124 ? 2.661 -14.758 0.463 1.00 91.25 124 ASN A C 1
ATOM 978 O O . ASN A 1 124 ? 3.643 -15.423 0.168 1.00 91.25 124 ASN A O 1
ATOM 982 N N . SER A 1 125 ? 1.558 -14.739 -0.295 1.00 91.31 125 SER A N 1
ATOM 983 C CA . SER A 1 125 ? 1.399 -15.599 -1.481 1.00 91.31 125 SER A CA 1
ATOM 984 C C . SER A 1 125 ? 2.432 -15.349 -2.588 1.00 91.31 125 SER A C 1
ATOM 986 O O . SER A 1 125 ? 2.613 -16.191 -3.463 1.00 91.31 125 SER A O 1
ATOM 988 N N . VAL A 1 126 ? 3.077 -14.178 -2.592 1.00 90.25 126 VAL A N 1
ATOM 989 C CA . VAL A 1 126 ? 4.098 -13.814 -3.582 1.00 90.25 126 VAL A CA 1
ATOM 990 C C . VAL A 1 126 ? 5.502 -14.139 -3.080 1.00 90.25 126 VAL A C 1
ATOM 992 O O . VAL A 1 126 ? 6.336 -14.595 -3.862 1.00 90.25 126 VAL A O 1
ATOM 995 N N . VAL A 1 127 ? 5.782 -13.878 -1.799 1.00 87.75 127 VAL A N 1
ATOM 996 C CA . VAL A 1 127 ? 7.132 -14.021 -1.222 1.00 87.75 127 VAL A CA 1
ATOM 997 C C . VAL A 1 127 ? 7.397 -15.403 -0.624 1.00 87.75 127 VAL A C 1
ATOM 999 O O . VAL A 1 127 ? 8.551 -15.813 -0.566 1.00 87.75 127 VAL A O 1
ATOM 1002 N N . MET A 1 128 ? 6.345 -16.111 -0.222 1.00 83.62 128 MET A N 1
ATOM 1003 C CA . MET A 1 128 ? 6.350 -17.490 0.267 1.00 83.62 128 MET A CA 1
ATOM 1004 C C . MET A 1 128 ? 5.233 -18.244 -0.466 1.00 83.62 128 MET A C 1
ATOM 1006 O O . MET A 1 128 ? 4.169 -18.469 0.111 1.00 83.62 128 MET A O 1
ATOM 1010 N N . PRO A 1 129 ? 5.400 -18.540 -1.767 1.00 72.56 129 PRO A N 1
ATOM 1011 C CA . PRO A 1 129 ? 4.444 -19.398 -2.447 1.00 72.56 129 PRO A CA 1
ATOM 1012 C C . PRO A 1 129 ? 4.441 -20.744 -1.723 1.00 72.56 129 PRO A C 1
ATOM 1014 O O . PRO A 1 129 ? 5.510 -21.323 -1.545 1.00 72.56 129 PRO A O 1
ATOM 1017 N N . ASP A 1 130 ? 3.268 -21.201 -1.278 1.00 64.81 130 ASP A N 1
ATOM 1018 C CA . ASP A 1 130 ? 3.134 -22.532 -0.692 1.00 64.81 130 ASP A CA 1
ATOM 1019 C C . ASP A 1 130 ? 3.747 -23.530 -1.680 1.00 64.81 130 ASP A C 1
ATOM 1021 O O . ASP A 1 130 ? 3.345 -23.585 -2.850 1.00 64.81 130 ASP A O 1
ATOM 1025 N N . GLU A 1 131 ? 4.763 -24.272 -1.238 1.00 56.53 131 GLU A N 1
ATOM 1026 C CA . GLU A 1 131 ? 5.240 -25.408 -2.012 1.00 56.53 131 GLU A CA 1
ATOM 1027 C C . GLU A 1 131 ? 4.037 -26.338 -2.199 1.00 56.53 131 GLU A C 1
ATOM 1029 O O . GLU A 1 131 ? 3.320 -26.617 -1.228 1.00 56.53 131 GLU A O 1
ATOM 1034 N N . PRO A 1 132 ? 3.728 -26.782 -3.434 1.00 52.50 132 PRO A N 1
ATOM 1035 C CA . PRO A 1 132 ? 2.732 -27.825 -3.585 1.00 52.50 132 PRO A CA 1
ATOM 1036 C C . PRO A 1 132 ? 3.191 -28.989 -2.707 1.00 52.50 132 PRO A C 1
ATOM 1038 O O . PRO A 1 132 ? 4.357 -29.366 -2.770 1.00 52.50 132 PRO A O 1
ATOM 1041 N N . ALA A 1 133 ? 2.297 -29.503 -1.860 1.00 52.84 133 ALA A N 1
ATOM 1042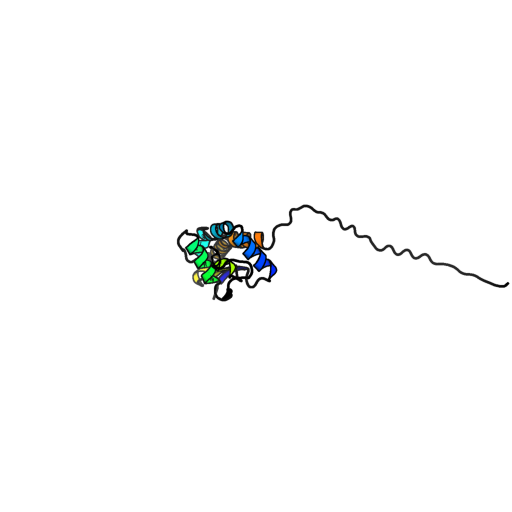 C CA . ALA A 1 133 ? 2.546 -30.610 -0.939 1.00 52.84 133 ALA A CA 1
ATOM 1043 C C . ALA A 1 133 ? 2.856 -31.921 -1.696 1.00 52.84 133 ALA A C 1
ATOM 1045 O O . ALA A 1 133 ? 2.070 -32.867 -1.692 1.00 52.84 133 ALA A O 1
ATOM 1046 N N . SER A 1 134 ? 3.979 -31.954 -2.406 1.00 51.44 134 SER A N 1
ATOM 1047 C CA . SER A 1 134 ? 4.462 -33.051 -3.228 1.00 51.44 134 SER A CA 1
ATOM 1048 C C . SER A 1 134 ? 5.988 -33.079 -3.187 1.00 51.44 134 SER A C 1
ATOM 1050 O O . SER A 1 134 ? 6.647 -32.693 -4.149 1.00 51.44 134 SER A O 1
ATOM 1052 N N . ALA A 1 135 ? 6.515 -33.497 -2.044 1.00 47.38 135 ALA A N 1
ATOM 1053 C CA . ALA A 1 135 ? 7.614 -34.449 -1.915 1.00 47.38 135 ALA A CA 1
ATOM 1054 C C . ALA A 1 135 ? 7.872 -34.603 -0.415 1.00 47.38 135 ALA A C 1
ATOM 1056 O O . ALA A 1 135 ? 8.530 -33.784 0.216 1.00 47.38 135 ALA A O 1
ATOM 1057 N N . SER A 1 136 ? 7.271 -35.630 0.175 1.00 44.34 136 SER A N 1
ATOM 1058 C CA . SER A 1 136 ? 7.935 -36.354 1.248 1.00 44.34 136 SER A CA 1
ATOM 1059 C C . SER A 1 136 ? 9.237 -36.899 0.656 1.00 44.34 136 SER A C 1
ATOM 1061 O O . SER A 1 136 ? 9.229 -37.971 0.053 1.00 44.34 136 SER A O 1
ATOM 1063 N N . ASP A 1 137 ? 10.312 -36.124 0.730 1.00 44.00 137 ASP A N 1
ATOM 1064 C CA . ASP A 1 137 ? 11.642 -36.713 0.731 1.00 44.00 137 ASP A CA 1
ATOM 1065 C C . ASP A 1 137 ? 11.841 -37.214 2.163 1.00 44.00 137 ASP A C 1
ATOM 1067 O O . ASP A 1 137 ? 12.215 -36.470 3.070 1.00 44.00 137 ASP A O 1
ATOM 1071 N N . ASP A 1 138 ? 11.440 -38.471 2.369 1.00 44.56 138 ASP A N 1
ATOM 1072 C CA . ASP A 1 138 ? 12.044 -39.337 3.372 1.00 44.56 138 ASP A CA 1
ATOM 1073 C C . ASP A 1 138 ? 13.551 -39.365 3.057 1.00 44.56 138 ASP A C 1
ATOM 1075 O O . ASP A 1 138 ? 14.023 -40.158 2.244 1.00 44.56 138 ASP A O 1
ATOM 1079 N N . GLU A 1 139 ? 14.312 -38.430 3.628 1.00 45.06 139 GLU A N 1
ATOM 1080 C CA . GLU A 1 139 ? 15.734 -38.657 3.851 1.00 45.06 139 GLU A CA 1
ATOM 1081 C C . GLU A 1 139 ? 15.817 -39.604 5.048 1.00 45.06 139 GLU A C 1
ATOM 1083 O O . GLU A 1 139 ? 15.822 -39.174 6.202 1.00 45.06 139 GLU A O 1
ATOM 1088 N N . ASP A 1 140 ? 15.781 -40.905 4.742 1.00 41.78 140 ASP A N 1
ATOM 1089 C CA . ASP A 1 140 ? 16.129 -41.970 5.674 1.00 41.78 140 ASP A CA 1
ATOM 1090 C C . ASP A 1 140 ? 17.463 -41.621 6.352 1.00 41.78 140 ASP A C 1
ATOM 1092 O O . ASP A 1 140 ? 18.495 -41.399 5.709 1.00 41.78 140 ASP A O 1
ATOM 1096 N N . GLU A 1 141 ? 17.404 -41.546 7.678 1.00 44.75 141 GLU A N 1
ATOM 1097 C CA . GLU A 1 141 ? 18.548 -41.496 8.573 1.00 44.75 141 GLU A CA 1
ATOM 1098 C C . GLU A 1 141 ? 19.364 -42.786 8.389 1.00 44.75 141 GLU A C 1
ATOM 1100 O O . GLU A 1 141 ? 19.016 -43.832 8.930 1.00 44.75 141 GLU A O 1
ATOM 1105 N N . GLU A 1 142 ? 20.464 -42.738 7.638 1.00 42.03 142 GLU A N 1
ATOM 1106 C CA . G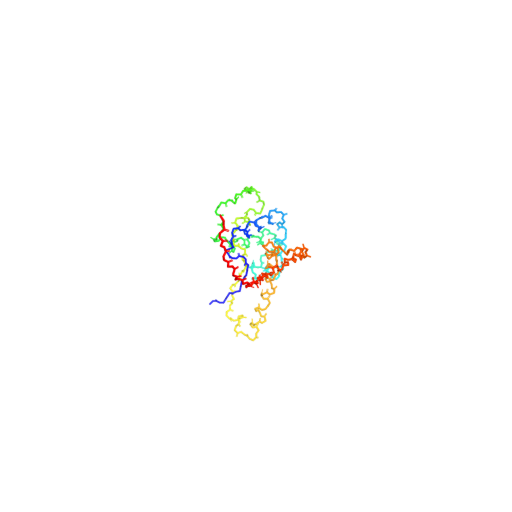LU A 1 142 ? 21.485 -43.786 7.738 1.00 42.03 142 GLU A CA 1
ATOM 1107 C C . GLU A 1 142 ? 22.278 -43.542 9.029 1.00 42.03 142 GLU A C 1
ATOM 1109 O O . GLU A 1 142 ? 23.236 -42.761 9.076 1.00 42.03 142 GLU A O 1
ATOM 1114 N N . GLU A 1 143 ? 21.791 -44.171 10.101 1.00 41.53 143 GLU A N 1
ATOM 1115 C CA . GLU A 1 143 ? 22.450 -44.270 11.396 1.00 41.53 143 GLU A CA 1
ATOM 1116 C C . GLU A 1 143 ? 23.808 -44.983 11.284 1.00 41.53 143 GLU A C 1
ATOM 1118 O O . GLU A 1 143 ? 23.998 -46.017 10.644 1.00 41.53 143 GLU A O 1
ATOM 1123 N N . ASP A 1 144 ? 24.762 -44.376 11.974 1.00 40.84 144 ASP A N 1
ATOM 1124 C CA . ASP A 1 144 ? 26.151 -44.762 12.164 1.00 40.84 144 ASP A CA 1
ATOM 1125 C C . ASP A 1 144 ? 26.241 -46.045 13.025 1.00 40.84 144 ASP A C 1
ATOM 1127 O O . ASP A 1 144 ? 26.254 -45.976 14.256 1.00 40.84 144 ASP A O 1
ATOM 1131 N N . GLU A 1 145 ? 26.301 -47.236 12.416 1.00 41.50 145 GLU A N 1
ATOM 1132 C CA . GLU A 1 145 ? 26.616 -48.476 13.147 1.00 41.50 145 GLU A CA 1
ATOM 1133 C C . GLU A 1 145 ? 28.114 -48.809 13.111 1.00 41.50 145 GLU A C 1
ATOM 1135 O O . GLU A 1 145 ? 28.635 -49.581 12.304 1.00 41.50 145 GLU A O 1
ATOM 1140 N N . ASN A 1 146 ? 28.804 -48.248 14.100 1.00 38.66 146 ASN A N 1
ATOM 1141 C CA . ASN A 1 146 ? 30.072 -48.727 14.626 1.00 38.66 146 ASN A CA 1
ATOM 1142 C C . ASN A 1 146 ? 29.925 -50.153 15.202 1.00 38.66 146 ASN A C 1
ATOM 1144 O O . ASN A 1 146 ? 29.400 -50.320 16.304 1.00 38.66 146 ASN A O 1
ATOM 1148 N N . GLN A 1 147 ? 30.472 -51.168 14.523 1.00 44.81 147 GLN A N 1
ATOM 1149 C CA . GLN A 1 147 ? 30.765 -52.474 15.128 1.00 44.81 147 GLN A CA 1
ATOM 1150 C C . GLN A 1 147 ? 32.275 -52.711 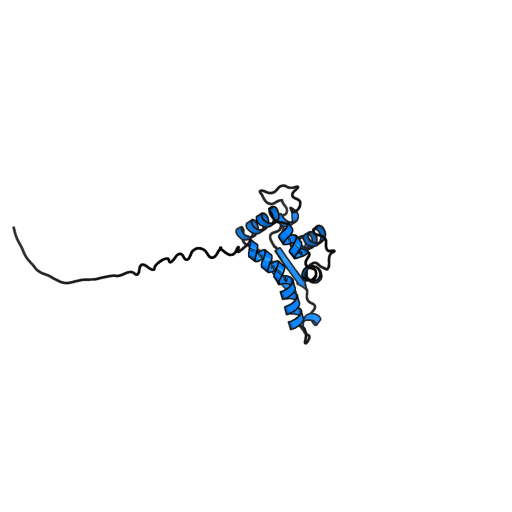15.200 1.00 44.81 147 GLN A C 1
ATOM 1152 O O . GLN A 1 147 ? 32.958 -53.085 14.249 1.00 44.81 147 GLN A O 1
ATOM 1157 N N . ASN A 1 148 ? 32.765 -52.431 16.403 1.00 41.59 148 ASN A N 1
ATOM 1158 C CA . ASN A 1 148 ? 33.991 -52.930 16.994 1.00 41.59 148 ASN A CA 1
ATOM 1159 C C . ASN A 1 148 ? 33.860 -54.437 17.250 1.00 41.59 148 ASN A C 1
ATOM 1161 O O . ASN A 1 148 ? 33.044 -54.812 18.087 1.00 41.59 148 ASN A O 1
ATOM 1165 N N . ASP A 1 149 ? 34.741 -55.239 16.657 1.00 42.38 149 ASP A N 1
ATOM 1166 C CA . ASP A 1 149 ? 35.118 -56.554 17.180 1.00 42.38 149 ASP A CA 1
ATOM 1167 C C . ASP A 1 149 ? 36.641 -56.584 17.354 1.00 42.38 149 ASP A C 1
ATOM 1169 O O . ASP A 1 149 ? 37.409 -56.396 16.407 1.00 42.38 149 ASP A O 1
ATOM 1173 N N . GLY A 1 150 ? 37.067 -56.748 18.606 1.00 36.97 150 GLY A N 1
ATOM 1174 C CA . GLY A 1 150 ? 38.456 -56.933 19.008 1.00 36.97 150 GLY A CA 1
ATOM 1175 C C . GLY A 1 150 ? 38.790 -58.393 19.328 1.00 36.97 150 GLY A C 1
ATOM 1176 O O . GLY A 1 150 ? 37.924 -59.262 19.289 1.00 36.97 150 GLY A O 1
ATOM 1177 N N . GLU A 1 151 ? 40.054 -58.579 19.739 1.00 38.75 151 GLU A N 1
ATOM 1178 C CA . GLU A 1 151 ? 40.708 -59.801 20.262 1.00 38.75 151 GLU A CA 1
ATOM 1179 C C . GLU A 1 151 ? 41.111 -60.861 19.209 1.00 38.75 151 GLU A C 1
ATOM 1181 O O . GLU A 1 151 ? 40.354 -61.171 18.303 1.00 38.75 151 GLU A O 1
ATOM 1186 N N . SER A 1 152 ? 42.292 -61.497 19.225 1.00 36.12 152 SER A N 1
ATOM 1187 C CA . SER A 1 152 ? 43.463 -61.527 20.124 1.00 36.12 152 SER A CA 1
ATOM 1188 C C . SER A 1 152 ? 44.637 -62.186 19.364 1.00 36.12 152 SER A C 1
ATOM 1190 O O . SER A 1 152 ? 44.386 -63.124 18.616 1.00 36.12 152 SER A O 1
ATOM 1192 N N . SER A 1 153 ? 45.868 -61.675 19.472 1.00 37.78 153 SER A N 1
ATOM 1193 C CA . SER A 1 153 ? 47.044 -62.321 20.111 1.00 37.78 153 SER A CA 1
ATOM 1194 C C . SER A 1 153 ? 47.756 -63.480 19.382 1.00 37.78 153 SER A C 1
ATOM 1196 O O . SER A 1 153 ? 47.121 -64.365 18.823 1.00 37.78 153 SER A O 1
ATOM 1198 N N . ASP A 1 154 ? 49.092 -63.460 19.543 1.00 39.19 154 ASP A N 1
ATOM 1199 C CA . ASP A 1 154 ? 50.072 -64.564 19.447 1.00 39.19 154 ASP A CA 1
ATOM 1200 C C . ASP A 1 154 ? 50.542 -64.966 18.028 1.00 39.19 154 ASP A C 1
ATOM 1202 O O . ASP A 1 154 ? 49.755 -65.016 17.093 1.00 39.19 154 ASP A O 1
ATOM 1206 N N . GLU A 1 155 ? 51.795 -65.316 17.719 1.00 41.84 155 GLU A N 1
ATOM 1207 C CA . GLU A 1 155 ? 53.143 -65.276 18.321 1.00 41.84 155 GLU A CA 1
ATOM 1208 C C . GLU A 1 155 ? 54.084 -65.882 17.237 1.00 41.84 155 GLU A C 1
ATOM 1210 O O . GLU A 1 155 ? 53.618 -66.692 16.439 1.00 41.84 155 GLU A O 1
ATOM 1215 N N . GLU A 1 156 ? 55.384 -65.543 17.245 1.00 42.34 156 GLU A N 1
ATOM 1216 C CA . GLU A 1 156 ? 56.509 -66.236 16.551 1.00 42.34 156 GLU A CA 1
ATOM 1217 C C . GLU A 1 156 ? 56.467 -66.319 14.996 1.00 42.34 156 GLU A C 1
ATOM 1219 O O . GLU A 1 156 ? 55.428 -66.296 14.361 1.00 42.34 156 GLU A O 1
ATOM 1224 N N . GLY A 1 157 ? 57.535 -66.372 14.201 1.00 39.88 157 GLY A N 1
ATOM 1225 C CA . GLY A 1 157 ? 58.952 -66.667 14.363 1.00 39.88 157 GLY A CA 1
ATOM 1226 C C . GLY A 1 157 ? 59.417 -67.333 13.051 1.00 39.88 157 GLY A C 1
ATOM 1227 O O . GLY A 1 157 ? 58.738 -68.222 12.557 1.00 39.88 157 GLY A O 1
ATOM 1228 N N . SER A 1 158 ? 60.560 -66.893 12.505 1.00 42.47 158 SER A N 1
ATOM 1229 C CA . SER A 1 158 ? 61.438 -67.582 11.525 1.00 42.47 158 SER A CA 1
ATOM 1230 C C . SER A 1 158 ? 60.883 -68.127 10.192 1.00 42.47 158 SER A C 1
ATOM 1232 O O . SER A 1 158 ? 60.120 -69.082 10.179 1.00 42.47 158 SER A O 1
ATOM 1234 N N . GLU A 1 159 ? 61.459 -67.660 9.077 1.00 44.88 159 GLU A N 1
ATOM 1235 C CA . GLU A 1 159 ? 62.409 -68.437 8.243 1.00 44.88 159 GLU A CA 1
ATOM 1236 C C . GLU A 1 159 ? 63.255 -67.508 7.356 1.00 44.88 159 GLU A C 1
ATOM 1238 O O . GLU A 1 159 ? 62.712 -66.491 6.862 1.00 44.88 159 GLU A O 1
#

Radius of gyration: 27.61 Å; Cα contacts (8 Å, |Δi|>4): 166; chains: 1; bounding box: 76×77×46 Å

Foldseek 3Di:
DDKDKDFFDQDDPQLLVLQLVCCQVPVVLLLVLLLPQLLCVAFQVRFPSDSVSSLVSQLVVQVPQFAPDFDPPDDPPRPSRSVNRGSTRMTMDDDDVVCQVDPCNVVSSVSVVVSCVSVRVSSCCRRPPPDPPPDPPPPDPPDDDDDDDDDDDDDDDDD

Nearest PDB structures (foldseek):
  4bl7-assembly1_A  TM=2.282E-01  e=3.690E+00  Homo sapiens

Organism: NCBI:txid1690608

InterPro domains:
  IPR012808 Conserved hypothetical protein CHP02453 [PF09365] (4-122)
  IPR012808 Conserved hypothetical protein CHP02453 [PTHR36452] (5-132)

Sequence (159 aa):
MTSSGGGLWHPDSQPTQLMRRDIDRHSRRLKDVLLEDRLRKEFLGGVAKQDAKAVKALVSANAENALKTRPKGYDADHPDIDLLRLRNYTIGRKLNDSEVVGPHGLDRIAELLSCMKPFITYLNSVVMPDEPASASDDEDEEEDENQNDGESSDEEGSE

pLDDT: mean 79.97, std 18.19, range [36.12, 94.31]

Secondary structure (DSSP, 8-state):
-EEEEEEE-S--HHHHHHHHHHHHHHHHHHHHHHT-HHHHHHHSTT--S-HHHHHHHHHHHTGGGS-SSPPTTS-TT-TTHHHHT-S-EEEEEEE-HHHHSSTTHHHHHHHHHHHHHHHHHHHHHHHSPPPPS--------------------------